Protein AF-A0A0C3CSN1-F1 (afdb_monomer_lite)

pLDDT: mean 70.15, std 18.25, range [28.7, 93.44]

Structure (mmCIF, N/CA/C/O backbone):
data_AF-A0A0C3CSN1-F1
#
_entry.id   AF-A0A0C3CSN1-F1
#
loop_
_atom_site.group_PDB
_atom_site.id
_atom_site.type_symbol
_atom_site.label_atom_id
_atom_site.label_alt_id
_atom_site.label_comp_id
_atom_site.label_asym_id
_atom_site.label_entity_id
_atom_site.label_seq_id
_atom_site.pdbx_PDB_ins_code
_atom_site.Cartn_x
_atom_site.Cartn_y
_atom_site.Cartn_z
_atom_site.occupancy
_atom_site.B_iso_or_equiv
_atom_site.auth_seq_id
_atom_site.auth_comp_id
_atom_site.auth_asym_id
_atom_site.auth_atom_id
_atom_site.pdbx_PDB_model_num
ATOM 1 N N . PHE A 1 1 ? 16.227 21.185 -17.952 1.00 33.47 1 PHE A N 1
ATOM 2 C CA . PHE A 1 1 ? 15.485 19.916 -18.074 1.00 33.47 1 PHE A CA 1
ATOM 3 C C . PHE A 1 1 ? 16.482 18.766 -18.057 1.00 33.47 1 PHE A C 1
ATOM 5 O O . PHE A 1 1 ? 17.130 18.519 -19.063 1.00 33.47 1 PHE A O 1
ATOM 12 N N . ALA A 1 2 ? 16.695 18.138 -16.899 1.00 28.70 2 ALA A N 1
ATOM 13 C CA . ALA A 1 2 ? 17.589 16.988 -16.775 1.00 28.70 2 ALA A CA 1
ATOM 14 C C . ALA A 1 2 ? 16.753 15.709 -16.898 1.00 28.70 2 ALA A C 1
ATOM 16 O O . ALA A 1 2 ? 15.884 15.459 -16.068 1.00 28.70 2 ALA A O 1
ATOM 17 N N . ARG A 1 3 ? 16.987 14.929 -17.957 1.00 35.97 3 ARG A N 1
ATOM 18 C CA . ARG A 1 3 ? 16.424 13.586 -18.121 1.00 35.97 3 ARG A CA 1
ATOM 19 C C . ARG A 1 3 ? 17.385 12.610 -17.446 1.00 35.97 3 ARG A C 1
ATOM 21 O O . ARG A 1 3 ? 18.426 12.304 -18.020 1.00 35.97 3 ARG A O 1
ATOM 28 N N . SER A 1 4 ? 17.080 12.176 -16.225 1.00 41.84 4 SER A N 1
ATOM 29 C CA . SER A 1 4 ? 17.813 11.071 -15.603 1.00 41.84 4 SER A CA 1
ATOM 30 C C . SER A 1 4 ? 17.470 9.765 -16.324 1.00 41.84 4 SER A C 1
ATOM 32 O O . SER A 1 4 ? 16.371 9.595 -16.852 1.00 41.84 4 SER A O 1
ATOM 34 N N . SER A 1 5 ? 18.440 8.859 -16.400 1.00 37.19 5 SER A N 1
ATOM 35 C CA . SER A 1 5 ? 18.315 7.485 -16.895 1.00 37.19 5 SER A CA 1
ATOM 36 C C . SER A 1 5 ? 17.213 6.746 -16.118 1.00 37.19 5 SER A C 1
ATOM 38 O O . SER A 1 5 ? 17.422 6.235 -15.021 1.00 37.19 5 SER A O 1
ATOM 40 N N . SER A 1 6 ? 16.007 6.752 -16.682 1.00 54.06 6 SER A N 1
ATOM 41 C CA . SER A 1 6 ? 14.709 6.807 -15.990 1.00 54.06 6 SER A CA 1
ATOM 42 C C . SER A 1 6 ? 14.170 5.501 -15.388 1.00 54.06 6 SER A C 1
ATOM 44 O O . SER A 1 6 ? 12.984 5.431 -15.090 1.00 54.06 6 SER A O 1
ATOM 46 N N . GLY A 1 7 ? 14.997 4.468 -15.221 1.00 48.44 7 GLY A N 1
ATOM 47 C CA . GLY A 1 7 ? 14.576 3.202 -14.597 1.00 48.44 7 GLY A CA 1
ATOM 48 C C . GLY A 1 7 ? 14.942 3.150 -13.115 1.00 48.44 7 GLY A C 1
ATOM 49 O O . GLY A 1 7 ? 14.090 3.186 -12.238 1.00 48.44 7 GLY A O 1
ATOM 50 N N . TYR A 1 8 ? 16.243 3.189 -12.827 1.00 45.31 8 TYR A N 1
ATOM 51 C CA . TYR A 1 8 ? 16.780 2.906 -11.491 1.00 45.31 8 TYR A CA 1
ATOM 52 C C . TYR A 1 8 ? 16.392 3.938 -10.417 1.00 45.31 8 TYR A C 1
ATOM 54 O O . TYR A 1 8 ? 16.169 3.607 -9.250 1.00 45.31 8 TYR A O 1
ATOM 62 N N . SER A 1 9 ? 16.310 5.215 -10.806 1.00 54.06 9 SER A N 1
ATOM 63 C CA . SER A 1 9 ? 15.925 6.292 -9.889 1.00 54.06 9 SER A CA 1
ATOM 64 C C . SER A 1 9 ? 14.445 6.235 -9.514 1.00 54.06 9 SER A C 1
ATOM 66 O O . SER A 1 9 ? 14.106 6.582 -8.385 1.00 54.06 9 SER A O 1
ATOM 68 N N . ASN A 1 10 ? 13.583 5.781 -10.426 1.00 62.66 10 ASN A N 1
ATOM 69 C CA . ASN A 1 10 ? 12.144 5.707 -10.186 1.00 62.66 10 ASN A CA 1
ATOM 70 C C . ASN A 1 10 ? 11.799 4.537 -9.260 1.00 62.66 10 ASN A C 1
ATOM 72 O O . ASN A 1 10 ? 10.997 4.710 -8.346 1.00 62.66 10 ASN A O 1
ATOM 76 N N . ASP A 1 11 ? 12.473 3.398 -9.423 1.00 65.88 11 ASP A N 1
ATOM 77 C CA . ASP A 1 11 ? 12.248 2.205 -8.599 1.00 65.88 11 ASP A CA 1
ATOM 78 C C . ASP A 1 11 ? 12.668 2.444 -7.140 1.00 65.88 11 ASP A C 1
ATOM 80 O O . ASP A 1 11 ? 11.901 2.209 -6.203 1.00 65.88 11 ASP A O 1
ATOM 84 N N . THR A 1 12 ? 13.857 3.030 -6.945 1.00 68.06 12 THR A N 1
ATOM 85 C CA . THR A 1 12 ? 14.367 3.389 -5.609 1.00 68.06 12 THR A CA 1
ATOM 86 C C . THR A 1 12 ? 13.474 4.432 -4.927 1.00 68.06 12 THR A C 1
ATOM 88 O O . THR A 1 12 ? 13.277 4.400 -3.710 1.00 68.06 12 THR A O 1
ATOM 91 N N . LEU A 1 13 ? 12.934 5.382 -5.696 1.00 74.56 13 LEU A N 1
ATOM 92 C CA . LEU A 1 13 ? 12.040 6.413 -5.173 1.00 74.56 13 LEU A CA 1
ATOM 93 C C . LEU A 1 13 ? 10.668 5.835 -4.796 1.00 74.56 13 LEU A C 1
ATOM 95 O O . LEU A 1 13 ? 10.124 6.206 -3.756 1.00 74.56 13 LEU A O 1
ATOM 99 N N . GLY A 1 14 ? 10.142 4.899 -5.591 1.00 78.50 14 GLY A N 1
ATOM 100 C CA . GLY A 1 14 ? 8.880 4.208 -5.321 1.00 78.50 14 GLY A CA 1
ATOM 101 C C . GLY A 1 14 ? 8.917 3.384 -4.033 1.00 78.50 14 GLY A C 1
ATOM 102 O O . GLY A 1 14 ? 7.995 3.474 -3.222 1.00 78.50 14 GLY A O 1
ATOM 103 N N . LEU A 1 15 ? 10.007 2.649 -3.796 1.00 81.56 15 LEU A N 1
ATOM 104 C CA . LEU A 1 15 ? 10.203 1.890 -2.554 1.00 81.56 15 LEU A CA 1
ATOM 105 C C . LEU A 1 15 ? 10.323 2.795 -1.323 1.00 81.56 15 LEU A C 1
ATOM 107 O O . LEU A 1 15 ? 9.623 2.584 -0.336 1.00 81.56 15 LEU A O 1
ATOM 111 N N . LYS A 1 16 ? 11.130 3.860 -1.391 1.00 84.06 16 LYS A N 1
ATOM 112 C CA . LYS A 1 16 ? 11.233 4.836 -0.289 1.00 84.06 16 LYS A CA 1
ATOM 113 C C . LYS A 1 16 ? 9.892 5.494 0.025 1.00 84.06 16 LYS A C 1
ATOM 115 O O . LYS A 1 16 ? 9.565 5.732 1.188 1.00 84.06 16 LYS A O 1
ATOM 120 N N . TYR A 1 17 ? 9.104 5.787 -1.008 1.00 84.50 17 TYR A N 1
ATOM 121 C CA . TYR A 1 17 ? 7.755 6.303 -0.822 1.00 84.50 17 TYR A CA 1
ATOM 122 C C . TYR A 1 17 ? 6.849 5.278 -0.127 1.00 84.50 17 TYR A C 1
ATOM 124 O O . TYR A 1 17 ? 6.115 5.648 0.787 1.00 84.50 17 TYR A O 1
ATOM 132 N N . LEU A 1 18 ? 6.924 3.997 -0.501 1.00 87.31 18 LEU A N 1
ATOM 133 C CA . LEU A 1 18 ? 6.181 2.919 0.158 1.00 87.31 18 LEU A CA 1
ATOM 134 C C . LEU A 1 18 ? 6.537 2.763 1.637 1.00 87.31 18 LEU A C 1
ATOM 136 O O . LEU A 1 18 ? 5.633 2.624 2.462 1.00 87.31 18 LEU A O 1
ATOM 140 N N . GLU A 1 19 ? 7.822 2.808 1.984 1.00 89.75 19 GLU A N 1
ATOM 141 C CA . GLU A 1 19 ? 8.282 2.753 3.376 1.00 89.75 19 GLU A CA 1
ATOM 142 C C . GLU A 1 19 ? 7.704 3.912 4.191 1.00 89.75 19 GLU A C 1
ATOM 144 O O . GLU A 1 19 ? 7.127 3.707 5.264 1.00 89.75 19 GLU A O 1
ATOM 149 N N . HIS A 1 20 ? 7.790 5.125 3.642 1.00 89.12 20 HIS A N 1
ATOM 150 C CA . HIS A 1 20 ? 7.233 6.325 4.253 1.00 89.12 20 HIS A CA 1
ATOM 151 C C . HIS A 1 20 ? 5.711 6.216 4.413 1.00 89.12 20 HIS A C 1
ATOM 153 O O . HIS A 1 20 ? 5.175 6.402 5.507 1.00 89.12 20 HIS A O 1
ATOM 159 N N . PHE A 1 21 ? 5.001 5.851 3.343 1.00 88.31 21 PHE A N 1
ATOM 160 C CA . PHE A 1 21 ? 3.559 5.629 3.370 1.00 88.31 21 PHE A CA 1
ATOM 161 C C . PHE A 1 21 ? 3.187 4.597 4.434 1.00 88.31 21 PHE A C 1
ATOM 163 O O . PHE A 1 21 ? 2.264 4.825 5.220 1.00 88.31 21 PHE A O 1
ATOM 170 N N . ASN A 1 22 ? 3.914 3.481 4.504 1.00 91.19 22 ASN A N 1
ATOM 171 C CA . ASN A 1 22 ? 3.661 2.446 5.488 1.00 91.19 22 ASN A CA 1
ATOM 172 C C . ASN A 1 22 ? 3.812 2.982 6.916 1.00 91.19 22 ASN A C 1
ATOM 174 O O . ASN A 1 22 ? 2.880 2.834 7.708 1.00 91.19 22 ASN A O 1
ATOM 178 N N . TYR A 1 23 ? 4.928 3.649 7.209 1.00 91.75 23 TYR A N 1
ATOM 179 C CA . TYR A 1 23 ? 5.237 4.196 8.530 1.00 91.75 23 TYR A CA 1
ATOM 180 C C . TYR A 1 23 ? 4.131 5.125 9.056 1.00 91.75 23 TYR A C 1
ATOM 182 O O . TYR A 1 23 ? 3.687 4.986 10.195 1.00 91.75 23 TYR A O 1
ATOM 190 N N . TYR A 1 24 ? 3.620 6.032 8.217 1.00 90.25 24 TYR A N 1
ATOM 191 C CA . TYR A 1 24 ? 2.622 7.022 8.646 1.00 90.25 24 TYR A CA 1
ATOM 192 C C . TYR A 1 24 ? 1.169 6.531 8.623 1.00 90.25 24 TYR A C 1
ATOM 194 O O . TYR A 1 24 ? 0.303 7.165 9.238 1.00 90.25 24 TYR A O 1
ATOM 202 N N . THR A 1 25 ? 0.872 5.439 7.912 1.00 88.31 25 THR A N 1
ATOM 203 C CA . THR A 1 25 ? -0.509 4.951 7.742 1.00 88.31 25 THR A CA 1
ATOM 204 C C . THR A 1 25 ? -0.802 3.653 8.480 1.00 88.31 25 THR A C 1
ATOM 206 O O . THR A 1 25 ? -1.972 3.362 8.722 1.00 88.31 25 THR A O 1
ATOM 209 N N . GLN A 1 26 ? 0.214 2.881 8.880 1.00 89.12 26 GLN A N 1
ATOM 210 C CA . GLN A 1 26 ? 0.022 1.587 9.541 1.00 89.12 26 GLN A CA 1
ATOM 211 C C . GLN A 1 26 ? -0.811 1.708 10.825 1.00 89.12 26 GLN A C 1
ATOM 213 O O . GLN A 1 26 ? -1.742 0.932 11.023 1.00 89.12 26 GLN A O 1
ATOM 218 N N . SER A 1 27 ? -0.534 2.710 11.664 1.00 87.88 27 SER A N 1
ATOM 219 C CA . SER A 1 27 ? -1.277 2.959 12.911 1.00 87.88 27 SER A CA 1
ATOM 220 C C . SER A 1 27 ? -2.692 3.505 12.695 1.00 87.88 27 SER A C 1
ATOM 222 O O . SER A 1 27 ? -3.501 3.495 13.618 1.00 87.88 27 SER A O 1
ATOM 224 N N . LYS A 1 28 ? -2.998 3.974 11.481 1.00 85.75 28 LYS A N 1
ATOM 225 C CA . LYS A 1 28 ? -4.291 4.557 11.094 1.00 85.75 28 LYS A CA 1
ATOM 226 C C . LYS A 1 28 ? -5.160 3.580 10.297 1.00 85.75 28 LYS A C 1
ATOM 228 O O . LYS A 1 28 ? -6.216 3.967 9.802 1.00 85.75 28 LYS A O 1
ATOM 233 N N . SER A 1 29 ? -4.708 2.337 10.126 1.00 83.38 29 SER A N 1
ATOM 234 C CA . SER A 1 29 ? -5.421 1.334 9.339 1.00 83.38 29 SER A CA 1
ATOM 235 C C . SER A 1 29 ? -6.728 0.935 10.018 1.00 83.38 29 SER A C 1
ATOM 237 O O . SER A 1 29 ? -6.727 0.441 11.145 1.00 83.38 29 SER A O 1
ATOM 239 N N . VAL A 1 30 ? -7.843 1.089 9.305 1.00 81.31 30 VAL A N 1
ATOM 240 C CA . VAL A 1 30 ? -9.132 0.519 9.702 1.00 81.31 30 VAL A CA 1
ATOM 241 C C . VAL A 1 30 ? -9.264 -0.833 9.004 1.00 81.31 30 VAL A C 1
ATOM 243 O O . VAL A 1 30 ? -9.576 -0.912 7.819 1.00 81.31 30 VAL A O 1
ATOM 246 N N . GLY A 1 31 ? -8.965 -1.909 9.733 1.00 84.00 31 GLY A N 1
ATOM 247 C CA . GLY A 1 31 ? -8.977 -3.276 9.207 1.00 84.00 31 GLY A CA 1
ATOM 248 C C . GLY A 1 31 ? -7.619 -3.767 8.690 1.00 84.00 31 GLY A C 1
ATOM 249 O O . GLY A 1 31 ? -6.574 -3.160 8.930 1.00 84.00 31 GLY A O 1
ATOM 250 N N . LYS A 1 32 ? -7.641 -4.926 8.015 1.00 84.88 32 LYS A N 1
ATOM 251 C CA . LYS A 1 32 ? -6.436 -5.704 7.673 1.00 84.88 32 LYS A CA 1
ATOM 252 C C . LYS A 1 32 ? -5.646 -5.154 6.482 1.00 84.88 32 LYS A C 1
ATOM 254 O O . LYS A 1 32 ? -4.443 -5.376 6.425 1.00 84.88 32 LYS A O 1
ATOM 259 N N . TYR A 1 33 ? -6.300 -4.480 5.535 1.00 87.44 33 TYR A N 1
ATOM 260 C CA . TYR A 1 33 ? -5.681 -4.046 4.280 1.00 87.44 33 TYR A CA 1
ATOM 261 C C . TYR A 1 33 ? -5.750 -2.532 4.103 1.00 87.44 33 TYR A C 1
ATOM 263 O O . TYR A 1 33 ? -6.750 -1.908 4.449 1.00 87.44 33 TYR A O 1
ATOM 271 N N . ARG A 1 34 ? -4.709 -1.964 3.488 1.00 90.69 34 ARG A N 1
ATOM 272 C CA . ARG A 1 34 ? -4.663 -0.565 3.036 1.00 90.69 34 ARG A CA 1
ATOM 273 C C . ARG A 1 34 ? -4.541 -0.523 1.523 1.00 90.69 34 ARG A C 1
ATOM 275 O O . ARG A 1 34 ? -3.877 -1.374 0.942 1.00 90.69 34 ARG A O 1
ATOM 282 N N . MET A 1 35 ? -5.155 0.461 0.882 1.00 88.81 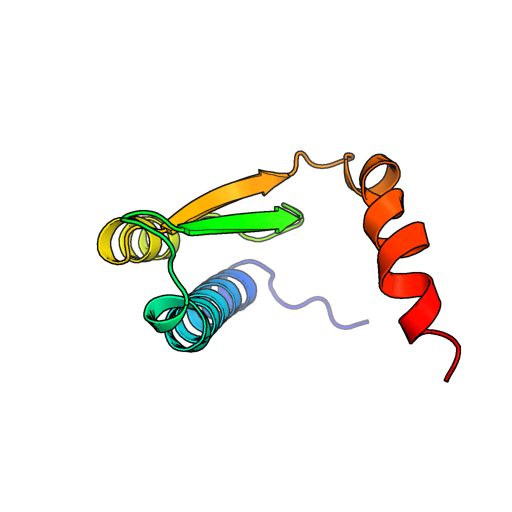35 MET A N 1
ATOM 283 C CA . MET A 1 35 ? -5.035 0.662 -0.561 1.00 88.81 35 MET A CA 1
ATOM 284 C C . MET A 1 35 ? -4.070 1.812 -0.841 1.00 88.81 35 MET A C 1
ATOM 286 O O . MET A 1 35 ? -4.174 2.864 -0.213 1.00 88.81 35 MET A O 1
ATOM 290 N N . LEU A 1 36 ? -3.146 1.607 -1.776 1.00 87.75 36 LEU A N 1
ATOM 291 C CA . LEU A 1 36 ? -2.274 2.650 -2.303 1.00 87.75 36 LEU A CA 1
ATOM 292 C C . LEU A 1 36 ? -2.688 2.938 -3.744 1.00 87.75 36 LEU A C 1
ATOM 294 O O . LEU A 1 36 ? -2.566 2.061 -4.591 1.00 87.75 36 LEU A O 1
ATOM 298 N N . ILE A 1 37 ? -3.148 4.155 -4.021 1.00 85.06 37 ILE A N 1
ATOM 299 C CA . ILE A 1 37 ? -3.520 4.602 -5.369 1.00 85.06 37 ILE A CA 1
ATOM 300 C C . ILE A 1 37 ? -2.431 5.542 -5.882 1.00 85.06 37 ILE A C 1
ATOM 302 O O . ILE A 1 37 ? -2.070 6.486 -5.181 1.00 85.06 37 ILE A O 1
ATOM 306 N N . PHE A 1 38 ? -1.915 5.305 -7.087 1.00 78.38 38 PHE A N 1
ATOM 307 C CA . PHE A 1 38 ? -0.873 6.145 -7.684 1.00 78.38 38 PHE A CA 1
ATOM 308 C C . PHE A 1 38 ? -1.067 6.303 -9.197 1.00 78.38 38 PHE A C 1
ATOM 310 O O . PHE A 1 38 ? -1.578 5.404 -9.868 1.00 78.38 38 PHE A O 1
ATOM 317 N N . ASP A 1 39 ? -0.682 7.469 -9.728 1.00 70.56 39 ASP A N 1
ATOM 318 C CA . ASP A 1 39 ? -0.698 7.721 -11.170 1.00 70.56 39 ASP A CA 1
ATOM 319 C C . ASP A 1 39 ? 0.477 6.982 -11.821 1.00 70.56 39 ASP A C 1
ATOM 321 O O . ASP A 1 39 ? 1.634 7.111 -11.416 1.00 70.56 39 ASP A O 1
ATOM 325 N N . GLY A 1 40 ? 0.155 6.147 -12.803 1.00 58.81 40 GLY A N 1
ATOM 326 C CA . GLY A 1 40 ? 1.031 5.143 -13.383 1.00 58.81 40 GLY A CA 1
ATOM 327 C C . GLY A 1 40 ? 2.094 5.669 -14.338 1.00 58.81 40 GLY A C 1
ATOM 328 O O . GLY A 1 40 ? 2.646 4.880 -15.108 1.00 58.81 40 GLY A O 1
ATOM 329 N N . HIS A 1 41 ? 2.382 6.968 -14.341 1.00 56.75 41 HIS A N 1
ATOM 330 C CA . HIS A 1 41 ? 3.359 7.531 -15.260 1.00 56.75 41 HIS A CA 1
ATOM 331 C C . HIS A 1 41 ? 4.790 7.342 -14.729 1.00 56.75 41 HIS A C 1
ATOM 333 O O . HIS A 1 41 ? 5.398 8.242 -14.160 1.00 56.75 41 HIS A O 1
ATOM 339 N N . GLY A 1 42 ? 5.332 6.134 -14.918 1.00 55.16 42 GLY A N 1
ATOM 340 C CA . GLY A 1 42 ? 6.775 5.876 -14.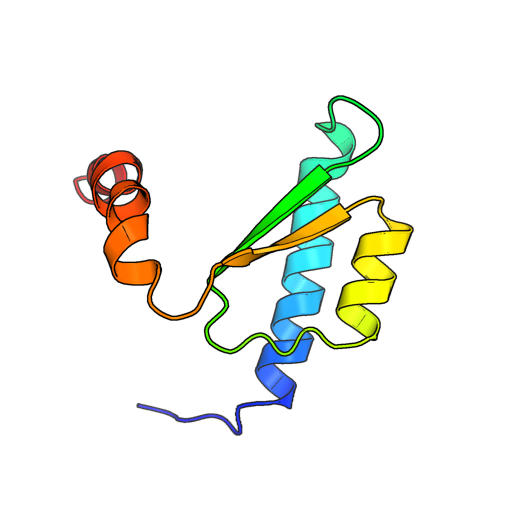817 1.00 55.16 42 GLY A CA 1
ATOM 341 C C . GLY A 1 42 ? 7.281 5.171 -13.557 1.00 55.16 42 GLY A C 1
ATOM 342 O O . GLY A 1 42 ? 8.495 5.093 -13.380 1.00 55.16 42 GLY A O 1
ATOM 343 N N . SER A 1 43 ? 6.411 4.630 -12.705 1.00 56.44 43 SER A N 1
ATOM 344 C CA . SER A 1 43 ? 6.813 3.673 -11.667 1.00 56.44 43 SER A CA 1
ATOM 345 C C . SER A 1 43 ? 6.702 2.261 -12.239 1.00 56.44 43 SER A C 1
ATOM 347 O O . SER A 1 43 ? 5.608 1.718 -12.391 1.00 56.44 43 SER A O 1
ATOM 349 N N . HIS A 1 44 ? 7.836 1.672 -12.620 1.00 60.19 44 HIS A N 1
ATOM 350 C CA . HIS A 1 44 ? 7.881 0.245 -12.896 1.00 60.19 44 HIS A CA 1
ATOM 351 C C . HIS A 1 44 ? 7.540 -0.459 -11.577 1.00 60.19 44 HIS A C 1
ATOM 353 O O . HIS A 1 44 ? 8.246 -0.303 -10.587 1.00 60.19 44 HIS A O 1
ATOM 359 N N . LEU A 1 45 ? 6.403 -1.159 -11.533 1.00 69.44 45 LEU A N 1
ATOM 360 C CA . LEU A 1 45 ? 6.002 -2.026 -10.423 1.00 69.44 45 LEU A CA 1
ATOM 361 C C . LEU A 1 45 ? 7.014 -3.174 -10.311 1.00 69.44 45 LEU A C 1
ATOM 363 O O . LEU A 1 45 ? 6.775 -4.277 -10.801 1.00 69.44 45 LEU A O 1
ATOM 367 N N . THR A 1 46 ? 8.187 -2.892 -9.749 1.00 76.75 46 THR A N 1
ATOM 368 C CA . THR A 1 46 ? 9.240 -3.886 -9.563 1.00 76.75 46 THR A CA 1
ATOM 369 C C . THR A 1 46 ? 8.749 -4.980 -8.626 1.00 76.75 46 THR A C 1
ATOM 371 O O . THR A 1 46 ? 7.866 -4.765 -7.792 1.00 76.75 46 THR A O 1
ATOM 374 N N . GLN A 1 47 ? 9.335 -6.171 -8.742 1.00 81.81 47 GLN A N 1
ATOM 375 C CA . GLN A 1 47 ? 9.004 -7.277 -7.847 1.00 81.81 47 GLN A CA 1
ATOM 376 C C . GLN A 1 47 ? 9.180 -6.874 -6.376 1.00 81.81 47 GLN A C 1
ATOM 378 O O . GLN A 1 47 ? 8.309 -7.155 -5.567 1.00 81.81 47 GLN A O 1
ATOM 383 N N . GLU A 1 48 ? 10.233 -6.118 -6.052 1.00 84.06 48 GLU A N 1
ATOM 384 C CA . GLU A 1 48 ? 10.488 -5.616 -4.696 1.00 84.06 48 GLU A CA 1
ATOM 385 C C . GLU A 1 48 ? 9.364 -4.703 -4.179 1.00 84.06 48 GLU A C 1
ATOM 387 O O . GLU A 1 48 ? 8.946 -4.811 -3.026 1.00 84.06 48 GLU A O 1
ATOM 392 N N . PHE A 1 49 ? 8.830 -3.826 -5.037 1.00 85.06 49 PHE A N 1
ATOM 393 C CA . PHE A 1 49 ? 7.705 -2.950 -4.699 1.00 85.06 49 PHE A CA 1
ATOM 394 C C . PHE A 1 49 ? 6.449 -3.759 -4.378 1.00 85.06 49 PHE A C 1
ATOM 396 O O 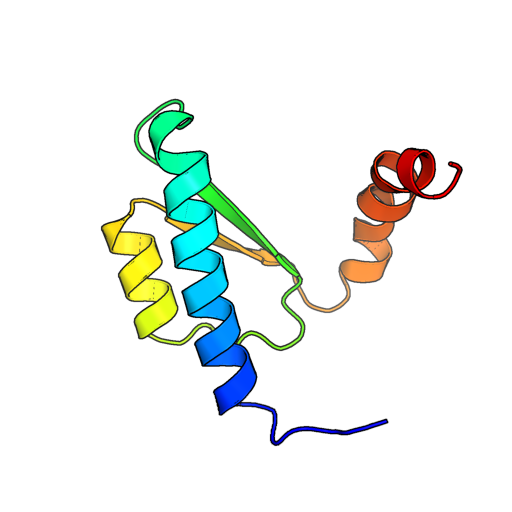. PHE A 1 49 ? 5.723 -3.469 -3.420 1.00 85.06 49 PHE A O 1
ATOM 403 N N . LEU A 1 50 ? 6.191 -4.781 -5.193 1.00 86.38 50 LEU A N 1
ATOM 404 C CA . LEU A 1 50 ? 5.078 -5.690 -4.992 1.00 86.38 50 LEU A CA 1
ATOM 405 C C . LEU A 1 50 ? 5.290 -6.494 -3.698 1.00 86.38 50 LEU A C 1
ATOM 407 O O . LEU A 1 50 ? 4.447 -6.455 -2.809 1.00 86.38 50 LEU A O 1
ATOM 411 N N . ASP A 1 51 ? 6.445 -7.112 -3.4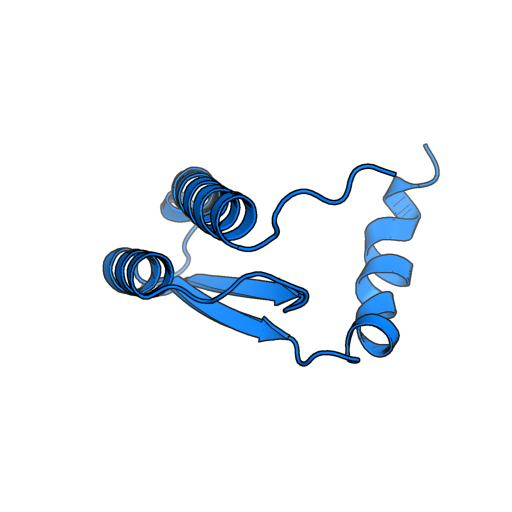97 1.00 90.25 51 ASP A N 1
ATOM 412 C CA . ASP A 1 51 ? 6.722 -7.917 -2.305 1.00 90.25 51 ASP A CA 1
ATOM 413 C C . ASP A 1 51 ? 6.535 -7.113 -1.010 1.00 90.25 51 ASP A C 1
ATOM 415 O O . ASP A 1 51 ? 5.844 -7.571 -0.091 1.00 90.25 51 ASP A O 1
ATOM 419 N N . PHE A 1 52 ? 7.032 -5.873 -0.973 1.00 90.19 52 PHE A N 1
ATOM 420 C CA . PHE A 1 52 ? 6.804 -4.955 0.143 1.00 90.19 52 PHE A CA 1
ATOM 421 C C . PHE A 1 52 ? 5.310 -4.700 0.374 1.00 90.19 52 PHE A C 1
ATOM 423 O O . PHE A 1 52 ? 4.808 -4.798 1.499 1.00 90.19 52 PHE A O 1
ATOM 430 N N . CYS A 1 53 ? 4.561 -4.405 -0.693 1.00 90.56 53 CYS A N 1
ATOM 431 C CA . CYS A 1 53 ? 3.125 -4.180 -0.589 1.00 90.56 53 CYS A CA 1
ATOM 432 C C . CYS A 1 53 ? 2.404 -5.392 0.020 1.00 90.56 53 CYS A C 1
ATOM 434 O O . CYS A 1 53 ? 1.597 -5.231 0.937 1.00 90.56 53 CYS A O 1
ATOM 436 N N . TRP A 1 54 ? 2.709 -6.611 -0.428 1.00 91.00 54 TRP A N 1
ATOM 437 C CA . TRP A 1 54 ? 2.061 -7.819 0.089 1.00 91.00 54 TRP A CA 1
ATOM 438 C C . TRP A 1 54 ? 2.418 -8.069 1.557 1.00 91.00 54 TRP A C 1
ATOM 440 O O . TRP A 1 54 ? 1.511 -8.340 2.349 1.00 91.00 54 TRP A O 1
ATOM 450 N N . GLN A 1 55 ? 3.693 -7.929 1.938 1.00 93.44 55 GLN A N 1
ATOM 451 C CA . GLN A 1 55 ? 4.152 -8.102 3.325 1.00 93.44 55 GLN A CA 1
ATOM 452 C C . GLN A 1 55 ? 3.450 -7.140 4.293 1.00 93.44 55 GLN A C 1
ATOM 454 O O . GLN A 1 55 ? 3.084 -7.517 5.408 1.00 93.44 55 GLN A O 1
ATOM 459 N N . HIS A 1 56 ? 3.189 -5.911 3.849 1.00 91.81 56 HIS A N 1
ATOM 460 C CA . HIS A 1 56 ? 2.563 -4.869 4.662 1.00 91.81 56 HIS A CA 1
ATOM 461 C C . HIS A 1 56 ? 1.038 -4.767 4.497 1.00 91.81 56 HIS A C 1
ATOM 463 O O . HIS A 1 56 ? 0.426 -3.813 4.993 1.00 91.81 56 HIS A O 1
ATOM 469 N N . HIS A 1 57 ? 0.405 -5.749 3.843 1.00 92.25 57 HIS A N 1
ATOM 470 C CA . HIS A 1 57 ? -1.033 -5.763 3.545 1.00 92.25 57 HIS A CA 1
ATOM 471 C C . HIS A 1 57 ? -1.513 -4.507 2.791 1.00 92.25 57 HIS A C 1
ATOM 473 O O . HIS A 1 57 ? -2.625 -4.010 2.997 1.00 92.25 57 HIS A O 1
ATOM 479 N N . ILE A 1 58 ? -0.669 -3.987 1.905 1.00 92.25 58 ILE A N 1
ATOM 480 C CA . ILE A 1 58 ? -0.956 -2.864 1.019 1.00 92.25 58 ILE A CA 1
ATOM 481 C C . ILE A 1 58 ? -1.385 -3.421 -0.344 1.00 92.25 58 ILE A C 1
ATOM 483 O O . ILE A 1 58 ? -0.750 -4.309 -0.910 1.00 92.25 58 ILE A O 1
ATOM 487 N N . ARG A 1 59 ? -2.494 -2.913 -0.879 1.00 89.81 59 ARG A N 1
ATOM 488 C CA . ARG A 1 59 ? -2.990 -3.209 -2.224 1.00 89.81 59 ARG A CA 1
ATOM 489 C C . ARG A 1 59 ? -2.628 -2.046 -3.148 1.00 89.81 59 ARG A C 1
ATOM 491 O O . ARG A 1 59 ? -3.263 -0.996 -3.027 1.00 89.81 59 ARG A O 1
ATOM 498 N N . PRO A 1 60 ? -1.620 -2.196 -4.023 1.00 87.25 60 PRO A N 1
ATOM 499 C CA . PRO A 1 60 ? -1.284 -1.163 -4.990 1.00 87.25 60 PRO A CA 1
ATOM 500 C C . PRO A 1 60 ? -2.335 -1.127 -6.105 1.00 87.25 60 PRO A C 1
ATOM 502 O O . PRO A 1 60 ? -2.729 -2.166 -6.634 1.00 87.25 60 PRO A O 1
ATOM 505 N N . PHE A 1 61 ? -2.787 0.071 -6.458 1.00 85.00 61 PHE A N 1
ATOM 506 C CA . PHE A 1 61 ? -3.713 0.341 -7.548 1.00 85.00 61 PHE A CA 1
ATOM 507 C C . PHE A 1 61 ? -3.128 1.439 -8.437 1.00 85.00 61 PHE A C 1
ATOM 509 O O . PHE A 1 61 ? -3.072 2.611 -8.058 1.00 85.00 61 PHE A O 1
ATOM 516 N N . GLN A 1 62 ? -2.668 1.034 -9.617 1.00 80.56 62 GLN A N 1
ATOM 517 C CA . GLN A 1 62 ? -2.134 1.944 -10.620 1.00 80.56 62 GLN A CA 1
ATOM 518 C C . GLN A 1 62 ? -3.282 2.504 -11.454 1.00 80.56 62 GLN A C 1
ATOM 520 O O . GLN A 1 62 ? -4.078 1.751 -12.019 1.00 80.56 62 GLN A O 1
ATOM 525 N N . LEU A 1 63 ? -3.359 3.826 -11.549 1.00 76.50 63 LEU A N 1
ATOM 526 C CA . LEU A 1 63 ? -4.332 4.480 -12.412 1.00 76.50 63 LEU A CA 1
ATOM 527 C C . LEU A 1 63 ? -3.903 4.306 -13.880 1.00 76.50 63 LEU A C 1
ATOM 529 O O . LEU A 1 63 ? -2.710 4.425 -14.178 1.00 76.50 63 LEU A O 1
ATOM 533 N N . PRO A 1 64 ? -4.839 4.019 -14.805 1.00 68.62 64 PRO A N 1
ATOM 534 C CA . PRO A 1 64 ? -4.505 3.871 -16.215 1.00 68.62 64 PRO A CA 1
ATOM 535 C C . PRO A 1 64 ? -3.841 5.145 -16.750 1.00 68.62 64 PRO A C 1
ATOM 537 O O . PRO A 1 64 ? -4.296 6.258 -16.462 1.00 68.62 64 PRO A O 1
ATOM 540 N N . ALA A 1 65 ? -2.801 4.993 -17.574 1.00 61.44 65 ALA A N 1
ATOM 541 C CA . ALA A 1 65 ? -2.254 6.117 -18.327 1.00 61.44 65 ALA A CA 1
ATOM 542 C C . ALA A 1 65 ? -3.383 6.756 -19.157 1.00 61.44 65 ALA A C 1
ATOM 544 O O . ALA A 1 65 ? -4.216 6.043 -19.713 1.00 61.44 65 ALA A O 1
ATOM 545 N N . HIS A 1 66 ? -3.422 8.090 -19.202 1.00 54.59 66 HIS A N 1
ATOM 546 C CA . HIS A 1 66 ? -4.502 8.926 -19.763 1.00 54.59 66 HIS A CA 1
ATOM 547 C C . HIS A 1 66 ? -5.721 9.171 -18.861 1.00 54.59 66 HIS A C 1
ATOM 549 O O . HIS A 1 66 ? -6.556 10.007 -19.206 1.00 54.59 66 HIS A O 1
ATOM 555 N N . THR A 1 67 ? -5.796 8.572 -17.667 1.00 51.53 67 THR A N 1
ATOM 556 C CA . THR A 1 67 ? -6.809 8.98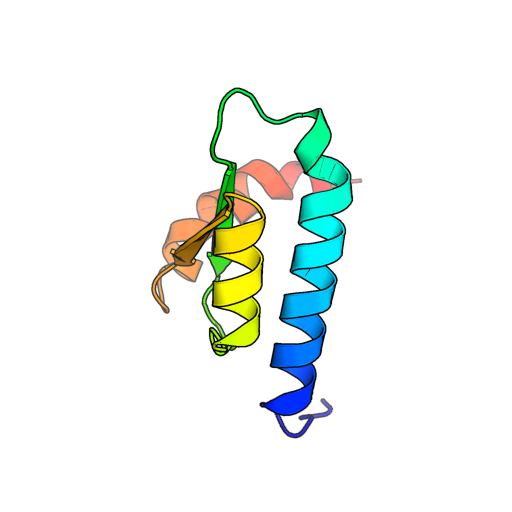2 -16.675 1.00 51.53 67 THR A CA 1
ATOM 557 C C . THR A 1 67 ? -6.414 10.263 -15.947 1.00 51.53 67 THR A C 1
ATOM 559 O O . THR A 1 67 ? -7.262 10.854 -15.297 1.00 51.53 67 THR A O 1
ATOM 562 N N . THR A 1 68 ? -5.180 10.760 -16.100 1.00 52.75 68 THR A N 1
ATOM 563 C CA . THR A 1 68 ? -4.734 12.047 -15.541 1.00 52.75 68 THR A CA 1
ATOM 564 C C . THR A 1 68 ? -5.684 13.186 -15.927 1.00 52.75 68 THR A C 1
ATOM 566 O O . THR A 1 68 ? -6.054 13.955 -15.055 1.00 52.75 68 THR A O 1
ATOM 569 N N . HIS A 1 69 ? -6.195 13.239 -17.168 1.00 50.50 69 HIS A N 1
ATOM 570 C CA . HIS A 1 69 ? -7.182 14.246 -17.603 1.00 50.50 69 HIS A CA 1
ATOM 571 C C . HIS A 1 69 ? -8.570 14.094 -16.950 1.00 50.50 69 HIS A C 1
ATOM 573 O O . HIS A 1 69 ? -9.269 15.084 -16.761 1.00 50.50 69 HIS A O 1
ATOM 579 N N . LEU A 1 70 ? -8.954 12.872 -16.568 1.00 48.84 70 LEU A N 1
ATOM 580 C CA . LEU A 1 70 ? -10.212 12.553 -15.874 1.00 48.84 70 LEU A CA 1
ATOM 581 C C . LEU A 1 70 ? -10.080 12.531 -14.346 1.00 48.84 70 LEU A C 1
ATOM 583 O O . LEU A 1 70 ? -11.094 12.545 -13.659 1.00 48.84 70 LEU A O 1
ATOM 587 N N . LEU A 1 71 ? -8.854 12.494 -13.822 1.00 46.84 71 LEU A N 1
ATOM 588 C CA . LEU A 1 71 ? -8.485 12.561 -12.403 1.00 46.84 71 LEU A CA 1
ATOM 589 C C . LEU A 1 71 ? -7.978 13.952 -12.006 1.00 46.84 71 LEU A C 1
ATOM 591 O O . LEU A 1 71 ? -7.824 14.237 -10.818 1.00 46.84 71 LEU A O 1
ATOM 595 N N . GLN A 1 72 ? -7.881 14.870 -12.974 1.00 52.00 72 GLN A N 1
ATOM 596 C CA . GLN A 1 72 ? -7.866 16.300 -12.697 1.00 52.00 72 GLN A CA 1
ATOM 597 C C . GLN A 1 72 ? -9.085 16.812 -11.907 1.00 52.00 72 GLN A C 1
ATOM 599 O O . GLN A 1 72 ? -8.968 17.913 -11.414 1.00 52.00 72 GLN A O 1
ATOM 604 N N . PRO A 1 73 ? -10.204 16.113 -11.638 1.00 51.12 73 PRO A N 1
ATOM 605 C CA . PRO A 1 73 ? -11.159 16.544 -10.619 1.00 51.12 73 PRO A CA 1
ATOM 606 C C . PRO A 1 73 ? -10.596 16.493 -9.195 1.00 51.12 73 PRO A C 1
ATOM 608 O O . PRO A 1 73 ? -11.060 17.247 -8.349 1.00 51.12 73 PRO A O 1
ATOM 611 N N . LEU A 1 74 ? -9.586 15.661 -8.905 1.00 49.69 74 LEU A N 1
ATOM 612 C CA . LEU A 1 74 ? -8.889 15.709 -7.614 1.00 49.69 74 LEU A CA 1
ATOM 613 C C . LEU A 1 74 ? -7.944 16.924 -7.560 1.00 49.69 74 LEU A C 1
ATOM 615 O O . LEU A 1 74 ? -7.877 17.614 -6.549 1.00 49.69 74 LEU A O 1
ATOM 619 N N . ASP A 1 75 ? -7.280 17.250 -8.670 1.00 51.66 75 ASP A N 1
ATOM 620 C CA . ASP A 1 75 ? -6.418 18.439 -8.797 1.00 51.66 75 ASP A CA 1
ATOM 621 C C . ASP A 1 75 ? -7.226 19.758 -8.870 1.00 51.66 75 ASP A C 1
ATOM 623 O O . ASP A 1 75 ? -6.830 20.786 -8.323 1.00 51.66 75 ASP A O 1
ATOM 627 N N . VAL A 1 76 ? -8.413 19.715 -9.480 1.00 53.25 76 VAL A N 1
ATOM 628 C CA . VAL A 1 76 ? -9.348 20.839 -9.644 1.00 53.25 76 VAL A CA 1
ATOM 629 C C . VAL A 1 76 ? -10.262 20.992 -8.422 1.00 53.25 76 VAL A C 1
ATOM 631 O O . VAL A 1 76 ? -10.628 22.108 -8.088 1.00 53.25 76 VAL A O 1
ATOM 634 N N . GLY A 1 77 ? -10.610 19.911 -7.721 1.00 54.62 77 GLY A N 1
ATOM 635 C CA . GLY A 1 77 ? -11.505 19.944 -6.559 1.00 54.62 77 GLY A CA 1
ATOM 636 C C . GLY A 1 77 ? -10.791 19.955 -5.205 1.00 54.62 77 GLY A C 1
ATOM 637 O O . GLY A 1 77 ? -11.145 20.746 -4.338 1.00 54.62 77 GLY A O 1
ATOM 638 N N . VAL A 1 78 ? -9.781 19.101 -5.003 1.00 57.41 78 VAL A N 1
ATOM 639 C CA . VAL A 1 78 ? -9.102 18.927 -3.700 1.00 57.41 78 VAL A CA 1
ATOM 640 C C . VAL A 1 78 ? -7.865 19.822 -3.582 1.00 57.41 78 VAL A C 1
ATOM 642 O O . VAL A 1 78 ? -7.609 20.388 -2.522 1.00 57.41 78 VAL A O 1
ATOM 645 N N . PHE A 1 79 ? -7.110 20.003 -4.670 1.00 52.00 79 PHE A N 1
ATOM 646 C CA . PHE A 1 79 ? -5.876 20.800 -4.656 1.00 52.00 79 PHE A CA 1
ATOM 647 C C . PHE A 1 79 ? -6.055 22.276 -5.059 1.00 52.00 79 PHE A C 1
ATOM 649 O O . PHE A 1 79 ? -5.127 23.064 -4.863 1.00 52.00 79 PHE A O 1
ATOM 656 N N . GLN A 1 80 ? -7.226 22.712 -5.545 1.00 53.06 80 GLN A N 1
ATOM 657 C CA . GLN A 1 80 ? -7.472 24.140 -5.818 1.00 53.06 80 GLN A CA 1
ATOM 658 C C . GLN A 1 80 ? -7.461 25.009 -4.558 1.00 53.06 80 GLN A C 1
ATOM 660 O O . GLN A 1 80 ? -6.947 26.131 -4.590 1.00 53.06 80 GLN A O 1
ATOM 665 N N . SER A 1 81 ? -7.977 24.492 -3.442 1.00 53.84 81 SER A N 1
ATOM 666 C CA . SER A 1 81 ? -7.992 25.198 -2.155 1.00 53.84 81 SER A CA 1
ATOM 667 C C . SER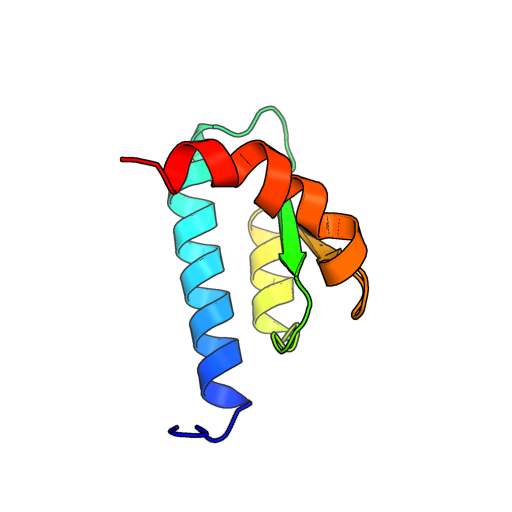 A 1 81 ? -6.586 25.397 -1.574 1.00 53.84 81 SER A C 1
ATOM 669 O O . SER A 1 81 ? -6.367 26.314 -0.791 1.00 53.84 81 SER A O 1
ATOM 671 N N . LEU A 1 82 ? -5.621 24.564 -1.981 1.00 54.69 82 LEU A N 1
ATOM 672 C CA . LEU A 1 82 ? -4.220 24.619 -1.548 1.00 54.69 82 LEU A CA 1
ATOM 673 C C . LEU A 1 82 ? -3.341 25.525 -2.425 1.00 54.69 82 LEU A C 1
ATOM 675 O O . LEU A 1 82 ? -2.232 25.850 -2.018 1.00 54.69 82 LEU A O 1
ATOM 679 N N . LYS A 1 83 ? -3.819 25.948 -3.604 1.00 51.06 83 LYS A N 1
ATOM 680 C CA . LYS A 1 83 ? -3.097 26.865 -4.510 1.00 51.06 83 LYS A CA 1
ATOM 681 C C . LYS A 1 83 ? -3.395 28.353 -4.248 1.00 51.06 83 LYS A C 1
ATOM 683 O O . LYS A 1 83 ? -2.745 29.196 -4.851 1.00 51.06 83 LYS A O 1
ATOM 688 N N . HIS A 1 84 ? -4.348 28.674 -3.367 1.00 50.97 84 HIS A N 1
ATOM 689 C CA . HIS A 1 84 ? -4.779 30.048 -3.058 1.00 50.97 84 HIS A CA 1
ATOM 690 C C . HIS A 1 84 ? -4.410 30.524 -1.637 1.00 50.97 84 HIS A C 1
ATOM 692 O O . HIS A 1 84 ? -5.154 31.305 -1.049 1.00 50.97 84 HIS A O 1
ATOM 698 N N . ASN A 1 85 ? -3.278 30.079 -1.082 1.00 40.94 85 ASN A N 1
ATOM 699 C CA . ASN A 1 85 ? -2.638 30.773 0.045 1.00 40.94 85 ASN A CA 1
ATOM 700 C C . ASN A 1 85 ? -1.245 31.245 -0.355 1.00 40.94 85 ASN A C 1
ATOM 702 O O . ASN A 1 85 ? -0.464 30.385 -0.818 1.00 40.94 85 ASN A O 1
#

Secondary structure (DSSP, 8-state):
-----TTHHHHHHHHHHHHHHHHHHGGG-SSS-EEEEEE-SS----HHHHHHHHHTTEEEEEEPTTTHHHHHHHHHHTSTTTS--

Foldseek 3Di:
DDDDPQAPVLQVVLVVVLVVCLVVCVVVDDDDAAEDEDAQPRRDCDPVVVVSCVVSRYHYDYDDPVCVVVCCCCVVPVVVVVVPD

Radius of gyration: 14.89 Å; chains: 1; bounding box: 30×39×33 Å

Organism: Oidiodendron maius (strain Zn) (NCBI:txid913774)

InterPro domains:
  IPR004875 DDE superfamily endonuclease domain [PF03184] (5-85)

Sequence (85 aa):
FARSSSGYSNDTLGLKYLEHFNYYTQSKSVGKYRMLIFDGHGSHLTQEFLDFCWQHHIRPFQLPAHTTHLLQPLDVGVFQSLKHN